Protein AF-A0A813F4K6-F1 (afdb_monomer)

Secondary structure (DSSP, 8-state):
-----------------------PPPTTSSS---EE-TT-SS--B-TTS--TT-EESSSPPPTTSSS---EE-TT-TT----B-TTS--TT-EESSS---TTSSS---EE-TT-SS--B-GGG--TT-EESSS---TTSSS---EE-TT-SS--B-TTS--TTPEE-----

InterPro domains:
  IPR036290 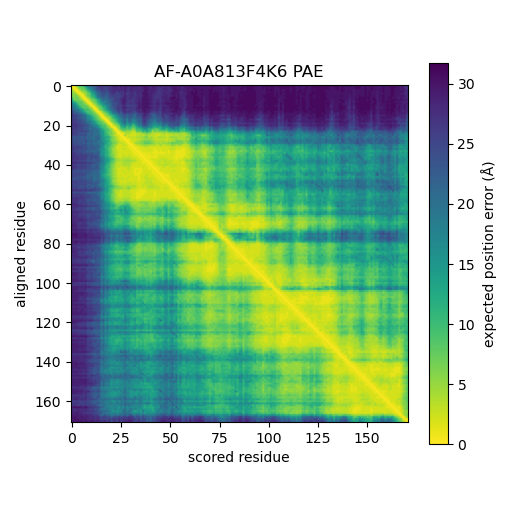Phenylalanine zipper superfamily [G3DSA:6.10.140.110] (46-103)
  IPR043822 EsV-1-7 cysteine-rich motif [PF19114] (31-58)
  IPR043822 EsV-1-7 cysteine-rich motif [PF19114] (67-95)
  IPR043822 EsV-1-7 cysteine-rich motif [PF19114] (106-131)
  IPR043822 EsV-1-7 cysteine-rich motif [PF19114] (133-166)
  IPR043822 EsV-1-7 cysteine-rich motif [SM01425] (28-62)
  IPR043822 EsV-1-7 cysteine-rich motif [SM01425] (64-100)

Radius of gyration: 23.91 Å; Cα contacts (8 Å, |Δi|>4): 305; chains: 1; bounding box: 70×66×50 Å

Seq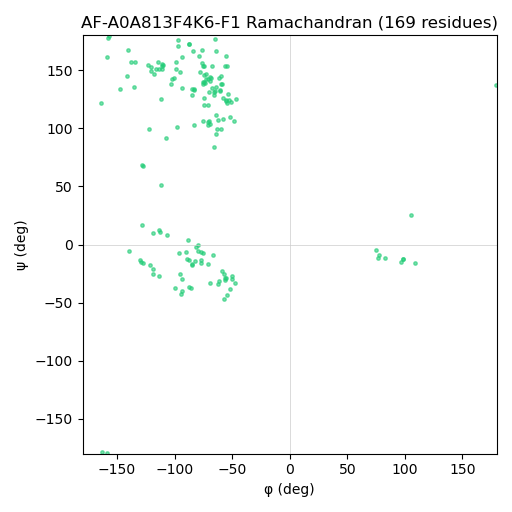uence (171 aa):
MEEAASLGATRRTAGRIHVTRESRKCTCGQRRPSFGFPGDARATCCSQCKAEYMVDIVHLKSLCGQRRPSFGLPGDARARATCCSQCKKEDMVDVINPKCTCGQWRPSFGFPGDARPTCYSKCKKEEMVDIAHPKCTCGQRLPSFGLPGDFRATCCSNCKTEVMIRITKQR

Organism: Polarella glacialis (NCBI:txid89957)

Mean predicted aligned error: 13.38 Å

Structure (mmCIF, N/CA/C/O backbone):
data_AF-A0A813F4K6-F1
#
_entry.id   AF-A0A813F4K6-F1
#
loop_
_atom_site.group_PDB
_atom_site.id
_atom_site.type_symbol
_atom_site.label_atom_id
_atom_site.label_alt_id
_atom_site.label_comp_id
_atom_site.label_asym_id
_atom_site.label_entity_id
_atom_site.label_seq_id
_atom_site.pdbx_PDB_ins_code
_atom_site.Cartn_x
_atom_site.Cartn_y
_atom_site.Cartn_z
_atom_site.occupancy
_atom_site.B_iso_or_equiv
_atom_site.auth_seq_id
_atom_site.auth_comp_id
_atom_site.auth_asym_id
_atom_site.auth_atom_id
_atom_site.pdbx_PDB_model_num
ATOM 1 N N . MET A 1 1 ? 43.158 -50.058 -10.812 1.00 39.28 1 MET A N 1
ATOM 2 C CA . MET A 1 1 ? 43.268 -48.857 -9.965 1.00 39.28 1 MET A CA 1
ATOM 3 C C . MET A 1 1 ? 41.890 -48.586 -9.413 1.00 39.28 1 MET A C 1
ATOM 5 O O . MET A 1 1 ? 41.033 -48.052 -10.105 1.00 39.28 1 MET A O 1
ATOM 9 N N . GLU A 1 2 ? 41.684 -49.141 -8.225 1.00 27.00 2 GLU A N 1
ATOM 10 C CA . GLU A 1 2 ? 40.610 -48.826 -7.291 1.00 27.00 2 GLU A CA 1
ATOM 11 C C . GLU A 1 2 ? 40.662 -47.349 -6.886 1.00 27.00 2 GLU A C 1
ATOM 13 O O . GLU A 1 2 ? 41.748 -46.796 -6.741 1.00 27.00 2 GLU A O 1
ATOM 18 N N . GLU A 1 3 ? 39.498 -46.739 -6.673 1.00 30.09 3 GLU A N 1
ATOM 19 C CA . GLU A 1 3 ? 39.082 -46.319 -5.329 1.00 30.09 3 GLU A CA 1
ATOM 20 C C . GLU A 1 3 ? 37.573 -46.011 -5.323 1.00 30.09 3 GLU A C 1
ATOM 22 O O . GLU A 1 3 ? 37.062 -45.195 -6.092 1.00 30.09 3 GLU A O 1
ATOM 27 N N . ALA A 1 4 ? 36.863 -46.734 -4.449 1.00 29.14 4 ALA A N 1
ATOM 28 C CA . ALA A 1 4 ? 35.601 -46.336 -3.821 1.00 29.14 4 ALA A CA 1
ATOM 29 C C . ALA A 1 4 ? 35.868 -45.101 -2.920 1.00 29.14 4 ALA A C 1
ATOM 31 O O . ALA A 1 4 ? 36.999 -44.672 -2.793 1.00 29.14 4 ALA A O 1
ATOM 32 N N . ALA A 1 5 ? 34.972 -44.403 -2.234 1.00 30.59 5 ALA A N 1
ATOM 33 C CA . ALA A 1 5 ? 33.608 -44.555 -1.757 1.00 30.59 5 ALA A CA 1
ATOM 34 C C . ALA A 1 5 ? 33.103 -43.103 -1.514 1.00 30.59 5 ALA A C 1
ATOM 36 O O . ALA A 1 5 ? 33.893 -42.174 -1.385 1.00 30.59 5 ALA A O 1
ATOM 37 N N . SER A 1 6 ? 31.815 -42.789 -1.415 1.00 33.72 6 SER A N 1
ATOM 38 C CA . SER A 1 6 ? 31.094 -42.964 -0.156 1.00 33.72 6 SER A CA 1
ATOM 39 C C . SER A 1 6 ? 29.643 -42.511 -0.308 1.00 33.72 6 SER A C 1
ATOM 41 O O . SER A 1 6 ? 29.326 -41.484 -0.910 1.00 33.72 6 SER A O 1
ATOM 43 N N . LEU A 1 7 ? 28.776 -43.332 0.271 1.00 35.19 7 LEU A N 1
ATOM 44 C CA . LEU A 1 7 ? 27.333 -43.223 0.363 1.00 35.19 7 LEU A CA 1
ATOM 45 C C . LEU A 1 7 ? 26.923 -42.146 1.378 1.00 35.19 7 LEU A C 1
ATOM 47 O O . LEU A 1 7 ? 27.267 -42.226 2.554 1.00 35.19 7 LEU A O 1
ATOM 51 N N . GLY A 1 8 ? 26.091 -41.196 0.953 1.00 32.38 8 GLY A N 1
ATOM 52 C CA . GLY A 1 8 ? 25.333 -40.311 1.840 1.00 32.38 8 GLY A CA 1
ATOM 53 C C . GLY A 1 8 ? 23.854 -40.686 1.827 1.00 32.38 8 GLY A C 1
ATOM 54 O O . GLY A 1 8 ? 23.100 -40.217 0.978 1.00 32.38 8 GLY A O 1
ATOM 55 N N . ALA A 1 9 ? 23.447 -41.564 2.744 1.00 32.75 9 ALA A N 1
ATOM 56 C CA . ALA A 1 9 ? 22.086 -42.073 2.874 1.00 32.75 9 ALA A CA 1
ATOM 57 C C . ALA A 1 9 ? 21.036 -40.952 3.019 1.00 32.75 9 ALA A C 1
ATOM 59 O O . ALA A 1 9 ? 21.077 -40.138 3.943 1.00 32.75 9 ALA A O 1
ATOM 60 N N . THR A 1 10 ? 20.035 -40.952 2.138 1.00 33.75 10 THR A N 1
ATOM 61 C CA . THR A 1 10 ? 18.843 -40.110 2.259 1.00 33.75 10 THR A CA 1
ATOM 62 C C . THR A 1 10 ? 17.926 -40.679 3.342 1.00 33.75 10 THR A C 1
ATOM 64 O O . THR A 1 10 ? 17.239 -41.682 3.150 1.00 33.75 10 THR A O 1
ATOM 67 N N . ARG A 1 11 ? 17.873 -40.025 4.509 1.00 36.44 11 ARG A N 1
ATOM 68 C CA . ARG A 1 11 ? 16.779 -40.258 5.461 1.00 36.44 11 ARG A CA 1
ATOM 69 C C . ARG A 1 11 ? 15.497 -39.671 4.875 1.00 36.44 11 ARG A C 1
ATOM 71 O O . ARG A 1 11 ? 15.313 -38.458 4.826 1.00 36.44 11 ARG A O 1
ATOM 78 N N . ARG A 1 12 ? 14.622 -40.566 4.415 1.00 48.00 12 ARG A N 1
ATOM 79 C CA . ARG A 1 12 ? 13.232 -40.293 4.040 1.00 48.00 12 ARG A CA 1
ATOM 80 C C . ARG A 1 12 ? 12.483 -39.700 5.237 1.00 48.00 12 ARG A C 1
ATOM 82 O O . ARG A 1 12 ? 12.135 -40.424 6.163 1.00 48.00 12 ARG A O 1
ATOM 89 N N . THR A 1 13 ? 12.162 -38.413 5.187 1.00 41.47 13 THR A N 1
ATOM 90 C CA . THR A 1 13 ? 10.951 -37.891 5.828 1.00 41.47 13 THR A CA 1
ATOM 91 C C . THR A 1 13 ? 9.882 -37.780 4.750 1.00 41.47 13 THR A C 1
ATOM 93 O O . THR A 1 13 ? 9.898 -36.898 3.892 1.00 41.47 13 THR A O 1
ATOM 96 N N . ALA A 1 14 ? 8.983 -38.761 4.745 1.00 41.16 14 ALA A N 1
ATOM 97 C CA . ALA A 1 14 ? 7.772 -38.730 3.946 1.00 41.16 14 ALA A CA 1
ATOM 98 C C . ALA A 1 14 ? 6.929 -37.499 4.331 1.00 41.16 14 ALA A C 1
ATOM 100 O O . ALA A 1 14 ? 6.781 -37.194 5.512 1.00 41.16 14 ALA A O 1
ATOM 101 N N . GLY A 1 15 ? 6.362 -36.810 3.335 1.00 46.59 15 GLY A N 1
ATOM 102 C CA . GLY A 1 15 ? 5.221 -35.915 3.563 1.00 46.59 15 GLY A CA 1
ATOM 103 C C . GLY A 1 15 ? 5.469 -34.404 3.551 1.00 46.59 15 GLY A C 1
ATOM 104 O O . GLY A 1 15 ? 4.667 -33.669 4.120 1.00 46.59 15 GLY A O 1
ATOM 105 N N . ARG A 1 16 ? 6.505 -33.891 2.874 1.00 48.62 16 ARG A N 1
ATOM 106 C CA . ARG A 1 16 ? 6.550 -32.463 2.507 1.00 48.62 16 ARG A CA 1
ATOM 107 C C . ARG A 1 16 ? 6.679 -32.333 0.998 1.00 48.62 16 ARG A C 1
ATOM 109 O O . ARG A 1 16 ? 7.764 -32.479 0.446 1.00 48.62 16 ARG A O 1
ATOM 116 N N . ILE A 1 17 ? 5.560 -32.068 0.324 1.00 43.16 17 ILE A N 1
ATOM 117 C CA . ILE A 1 17 ? 5.585 -31.602 -1.062 1.00 43.16 17 ILE A CA 1
ATOM 118 C C . ILE A 1 17 ? 6.302 -30.253 -1.020 1.00 43.16 17 ILE A C 1
ATOM 120 O O . ILE A 1 17 ? 5.721 -29.235 -0.639 1.00 43.16 17 ILE A O 1
ATOM 124 N N . HIS A 1 18 ? 7.592 -30.236 -1.352 1.00 43.16 18 HIS A N 1
ATOM 125 C CA . HIS A 1 18 ? 8.231 -29.003 -1.768 1.00 43.16 18 HIS A CA 1
ATOM 126 C C . HIS A 1 18 ? 7.545 -28.603 -3.069 1.00 43.16 18 HIS A C 1
ATOM 128 O O . HIS A 1 18 ? 7.903 -29.080 -4.141 1.00 43.16 18 HIS A O 1
ATOM 134 N N . VAL A 1 19 ? 6.532 -27.740 -2.971 1.00 46.47 19 VAL A N 1
ATOM 135 C CA . VAL A 1 19 ? 6.074 -26.953 -4.113 1.00 46.47 19 VAL A CA 1
ATOM 136 C C . VAL A 1 19 ? 7.239 -26.028 -4.445 1.00 46.47 19 VAL A C 1
ATOM 138 O O . VAL A 1 19 ? 7.337 -24.907 -3.941 1.00 46.47 19 VAL A O 1
ATOM 141 N N . THR A 1 20 ? 8.200 -26.531 -5.218 1.00 49.06 20 THR A N 1
ATOM 142 C CA . THR A 1 20 ? 9.224 -25.697 -5.824 1.00 49.06 20 THR A CA 1
ATOM 143 C C . THR A 1 20 ? 8.459 -24.754 -6.735 1.00 49.06 20 THR A C 1
ATOM 145 O O . THR A 1 20 ? 7.850 -25.146 -7.724 1.00 49.06 20 THR A O 1
ATOM 148 N N . ARG A 1 21 ? 8.368 -23.490 -6.324 1.00 60.34 21 ARG A N 1
ATOM 149 C CA . ARG A 1 21 ? 7.732 -22.445 -7.117 1.00 60.34 21 ARG A CA 1
ATOM 150 C C . ARG A 1 21 ? 8.510 -22.377 -8.428 1.00 60.34 21 ARG A C 1
ATOM 152 O O . ARG A 1 21 ? 9.601 -21.805 -8.431 1.00 60.34 21 ARG A O 1
ATOM 159 N N . GLU A 1 22 ? 7.995 -23.001 -9.489 1.00 61.72 22 GLU A N 1
ATOM 160 C CA . GLU A 1 22 ? 8.646 -23.018 -10.796 1.00 61.72 22 GLU A CA 1
ATOM 161 C C . GLU A 1 22 ? 9.084 -21.598 -11.128 1.00 61.72 22 GLU A C 1
ATOM 163 O O . GLU A 1 22 ? 8.316 -20.630 -11.017 1.00 61.72 22 GLU A O 1
ATOM 168 N N . SER A 1 23 ? 10.371 -21.441 -11.430 1.00 66.38 23 SER A N 1
ATOM 169 C CA . SER A 1 23 ? 10.896 -20.124 -11.731 1.00 66.38 23 SER A CA 1
ATOM 170 C C . SER A 1 23 ? 10.204 -19.639 -12.996 1.00 66.38 23 SER A C 1
ATOM 172 O O . SER A 1 23 ? 10.430 -20.201 -14.065 1.00 66.38 23 SER A O 1
ATOM 174 N N . ARG A 1 24 ? 9.356 -18.613 -12.863 1.00 77.19 24 ARG A N 1
ATOM 175 C CA . ARG A 1 24 ? 8.680 -17.973 -13.995 1.00 77.19 24 ARG A CA 1
ATOM 176 C C . ARG A 1 24 ? 9.717 -17.602 -15.050 1.00 77.19 24 ARG A C 1
ATOM 178 O O . ARG A 1 24 ? 10.683 -16.896 -14.752 1.00 77.19 24 ARG A O 1
ATOM 185 N N . LYS A 1 25 ? 9.508 -18.115 -16.257 1.00 87.31 25 LYS A N 1
ATOM 186 C CA . LYS A 1 25 ? 10.339 -17.870 -17.432 1.00 87.31 25 LYS A CA 1
ATOM 187 C C . LYS A 1 25 ? 9.678 -16.789 -18.287 1.00 87.31 25 LYS A C 1
ATOM 189 O O . LYS A 1 25 ? 8.466 -16.603 -18.239 1.00 87.31 25 LYS A O 1
ATOM 194 N N . CYS A 1 26 ? 10.501 -16.045 -19.013 1.00 88.12 26 CYS A N 1
ATOM 195 C CA . CYS A 1 26 ? 10.087 -15.155 -20.091 1.00 88.12 26 CYS A CA 1
ATOM 196 C C . CYS A 1 26 ? 9.265 -15.937 -21.128 1.00 88.12 26 CYS A C 1
ATOM 198 O O . CYS A 1 26 ? 9.389 -17.160 -21.202 1.00 88.12 26 CYS A O 1
ATOM 200 N N . THR A 1 27 ? 8.508 -15.240 -21.976 1.00 80.00 27 THR A N 1
ATOM 201 C CA . THR A 1 27 ? 7.840 -15.826 -23.153 1.00 80.00 27 THR A CA 1
ATOM 202 C C . THR A 1 27 ? 8.777 -16.669 -24.028 1.00 80.00 27 THR A C 1
ATOM 204 O O . THR A 1 27 ? 8.345 -17.664 -24.593 1.00 80.00 27 THR A O 1
ATOM 207 N N . CYS A 1 28 ? 10.075 -16.349 -24.078 1.00 84.94 28 CYS A N 1
ATOM 208 C CA . CYS A 1 28 ? 11.078 -17.146 -24.795 1.00 84.94 28 CYS A CA 1
ATOM 209 C C . CYS A 1 28 ? 11.580 -18.402 -24.053 1.00 84.94 28 CYS A C 1
ATOM 211 O O . CYS A 1 28 ? 12.398 -19.142 -24.587 1.00 84.94 28 CYS A O 1
ATOM 213 N N . GLY A 1 29 ? 11.185 -18.630 -22.797 1.00 84.31 29 GLY A N 1
ATOM 214 C CA . GLY A 1 29 ? 11.574 -19.805 -22.006 1.00 84.31 29 GLY A CA 1
ATOM 215 C C . GLY A 1 29 ? 13.000 -19.798 -21.427 1.00 84.31 29 GLY A C 1
ATOM 216 O O . GLY A 1 29 ? 13.301 -20.612 -20.556 1.00 84.31 29 GLY A O 1
ATOM 217 N N . GLN A 1 30 ? 13.874 -18.878 -21.847 1.00 84.19 30 GLN A N 1
ATOM 218 C CA . GLN A 1 30 ? 15.314 -18.955 -21.543 1.00 84.19 30 GLN A CA 1
ATOM 219 C C . GLN A 1 30 ? 15.757 -18.194 -20.287 1.00 84.19 30 GLN A C 1
ATOM 221 O O . GLN A 1 30 ? 16.746 -18.545 -19.649 1.00 84.19 30 GLN A O 1
ATOM 226 N N . ARG A 1 31 ? 15.062 -17.111 -19.927 1.00 87.00 31 ARG A N 1
ATOM 227 C CA . ARG A 1 31 ? 15.491 -16.186 -18.862 1.00 87.00 31 ARG A CA 1
ATOM 228 C C . ARG A 1 31 ? 14.339 -15.843 -17.936 1.00 87.00 31 ARG A C 1
ATOM 230 O O . ARG A 1 31 ? 13.181 -15.910 -18.339 1.00 87.00 31 ARG A O 1
ATOM 237 N N . ARG A 1 32 ? 14.646 -15.421 -16.707 1.00 89.06 32 ARG A N 1
ATOM 238 C CA . ARG A 1 32 ? 13.634 -14.817 -15.830 1.00 89.06 32 ARG A CA 1
ATOM 239 C C . ARG A 1 32 ? 13.192 -13.471 -16.414 1.00 89.06 32 ARG A C 1
ATOM 241 O O . ARG A 1 32 ? 14.055 -12.696 -16.833 1.00 89.06 32 ARG A O 1
ATOM 248 N N . PRO A 1 33 ? 11.884 -13.186 -16.462 1.00 90.25 33 PRO A N 1
ATOM 249 C CA . PRO A 1 33 ? 11.402 -11.919 -16.971 1.00 90.25 33 PRO A CA 1
ATOM 250 C C . PRO A 1 33 ? 11.663 -10.800 -15.956 1.00 90.25 33 PRO A C 1
ATOM 252 O O . PRO A 1 33 ? 11.490 -10.991 -14.749 1.00 90.25 33 PRO A O 1
ATOM 255 N N . SER A 1 34 ? 12.065 -9.633 -16.456 1.00 90.56 34 SER A N 1
ATOM 256 C CA . SER A 1 34 ? 12.206 -8.396 -15.675 1.00 90.56 34 SER A CA 1
ATOM 257 C C . SER A 1 34 ? 11.500 -7.194 -16.308 1.00 90.56 34 SER A C 1
ATOM 259 O O . SER A 1 34 ? 11.212 -6.224 -15.617 1.00 90.56 34 SER A O 1
ATOM 261 N N . PHE A 1 35 ? 11.122 -7.289 -17.584 1.00 89.94 35 PHE A N 1
ATOM 262 C CA . PHE A 1 35 ? 10.469 -6.241 -18.357 1.00 89.94 35 PHE A CA 1
ATOM 263 C C . PHE A 1 35 ? 8.954 -6.462 -18.470 1.00 89.94 35 PHE A C 1
ATOM 265 O O . PHE A 1 35 ? 8.481 -7.597 -18.592 1.00 89.94 35 PHE A O 1
ATOM 272 N N . GLY A 1 36 ? 8.206 -5.361 -18.431 1.00 89.44 36 GLY A N 1
ATOM 273 C CA . GLY A 1 36 ? 6.754 -5.288 -18.617 1.00 89.44 36 GLY A CA 1
ATOM 274 C C . GLY A 1 36 ? 6.327 -3.851 -18.922 1.00 89.44 36 GLY A C 1
ATOM 275 O O . GLY A 1 36 ? 7.174 -2.957 -19.005 1.00 89.44 36 GLY A O 1
ATOM 276 N N . PHE A 1 37 ? 5.033 -3.608 -19.095 1.00 86.38 37 PHE A N 1
ATOM 277 C CA . PHE A 1 37 ? 4.523 -2.254 -19.293 1.00 86.38 37 PHE A CA 1
ATOM 278 C C . PHE A 1 37 ? 4.510 -1.461 -17.975 1.00 86.38 37 PHE A C 1
ATOM 280 O O . PHE A 1 37 ? 4.444 -2.038 -16.881 1.00 86.38 37 PHE A O 1
ATOM 287 N N . PRO A 1 38 ? 4.601 -0.119 -18.030 1.00 78.31 38 PRO A N 1
ATOM 288 C CA . PRO A 1 38 ? 4.448 0.713 -16.844 1.00 78.31 38 PRO A CA 1
ATOM 289 C C . PRO A 1 38 ? 3.125 0.415 -16.121 1.00 78.31 38 PRO A C 1
ATOM 291 O O . PRO A 1 38 ? 2.055 0.546 -16.699 1.00 78.31 38 PRO A O 1
ATOM 294 N N . GLY A 1 39 ? 3.205 0.024 -14.846 1.00 71.62 39 GLY A N 1
ATOM 295 C CA . GLY A 1 39 ? 2.032 -0.323 -14.033 1.00 71.62 39 GLY A CA 1
ATOM 296 C C . GLY A 1 39 ? 1.753 -1.824 -13.925 1.00 71.62 39 GLY A C 1
ATOM 297 O O . GLY A 1 39 ? 1.018 -2.228 -13.024 1.00 71.62 39 GLY A O 1
ATOM 298 N N . ASP A 1 40 ? 2.397 -2.660 -14.743 1.00 80.75 40 ASP A N 1
ATOM 299 C CA . ASP A 1 40 ? 2.251 -4.109 -14.641 1.00 80.75 40 ASP A CA 1
ATOM 300 C C . ASP A 1 40 ? 2.700 -4.618 -13.267 1.00 80.75 40 ASP A C 1
ATOM 302 O O . ASP A 1 40 ? 3.793 -4.328 -12.773 1.00 80.75 40 ASP A O 1
ATOM 306 N N . ALA A 1 41 ? 1.867 -5.463 -12.659 1.00 78.56 41 ALA A N 1
ATOM 307 C CA . ALA A 1 41 ? 2.203 -6.120 -11.399 1.00 78.56 41 ALA A CA 1
ATOM 308 C C . ALA A 1 41 ? 3.297 -7.194 -11.564 1.00 78.56 41 ALA A C 1
ATOM 310 O O . ALA A 1 41 ? 3.849 -7.685 -10.573 1.00 78.56 41 ALA A O 1
ATOM 311 N N . ARG A 1 42 ? 3.556 -7.649 -12.799 1.00 82.56 42 ARG A N 1
ATOM 312 C CA . ARG A 1 42 ? 4.451 -8.772 -13.101 1.00 82.56 42 ARG A CA 1
ATOM 313 C C . ARG A 1 42 ? 5.148 -8.568 -14.439 1.00 82.56 42 ARG A C 1
ATOM 315 O O . ARG A 1 42 ? 4.491 -8.294 -15.431 1.00 82.56 42 ARG A O 1
ATOM 322 N N . ALA A 1 43 ? 6.458 -8.800 -14.459 1.00 88.81 43 ALA A N 1
ATOM 323 C CA . ALA A 1 43 ? 7.224 -8.862 -15.696 1.00 88.81 43 ALA A CA 1
ATOM 324 C C . ALA A 1 43 ? 6.892 -10.134 -16.480 1.00 88.81 43 ALA A C 1
ATOM 326 O O . ALA A 1 43 ? 6.745 -11.213 -15.893 1.00 88.81 43 ALA A O 1
ATOM 327 N N . THR A 1 44 ? 6.837 -10.000 -17.799 1.00 90.88 44 THR A N 1
ATOM 328 C CA . THR A 1 44 ? 6.549 -11.081 -18.752 1.00 90.88 44 THR A CA 1
ATOM 329 C C . THR A 1 44 ? 7.705 -11.311 -19.722 1.00 90.88 44 THR A C 1
ATOM 331 O O . THR A 1 44 ? 7.914 -12.442 -20.162 1.00 90.88 44 THR A O 1
ATOM 334 N N . CYS A 1 45 ? 8.523 -10.285 -19.969 1.00 89.50 45 CYS A N 1
ATOM 335 C CA . CYS A 1 45 ? 9.630 -10.333 -20.917 1.00 89.50 45 CYS A CA 1
ATOM 336 C C . CYS A 1 45 ? 10.996 -10.211 -20.228 1.00 89.50 45 CYS A C 1
ATOM 338 O O . CYS A 1 45 ? 11.147 -9.593 -19.175 1.00 89.50 45 CYS A O 1
ATOM 340 N N . CYS A 1 46 ? 12.029 -10.803 -20.820 1.00 92.00 46 CYS A N 1
ATOM 341 C CA . CYS A 1 46 ? 13.422 -10.515 -20.482 1.00 92.00 46 CYS A CA 1
ATOM 342 C C . CYS A 1 46 ? 13.926 -9.325 -21.314 1.00 92.00 46 CYS A C 1
ATOM 344 O O . CYS A 1 46 ? 13.249 -8.880 -22.239 1.00 92.00 46 CYS A O 1
ATOM 346 N N . SER A 1 47 ? 15.132 -8.832 -21.024 1.00 90.00 47 SER A N 1
ATOM 347 C CA . SER A 1 47 ? 15.729 -7.694 -21.743 1.00 90.00 47 SER A CA 1
ATOM 348 C C . SER A 1 47 ? 15.840 -7.895 -23.256 1.00 90.00 47 SER A C 1
ATOM 350 O O . SER A 1 47 ? 15.782 -6.918 -23.993 1.00 90.00 47 SER A O 1
ATOM 352 N N . GLN A 1 48 ? 15.977 -9.143 -23.713 1.00 91.12 48 GLN A N 1
ATOM 353 C CA . GLN A 1 48 ? 16.080 -9.501 -25.132 1.00 91.12 48 GLN A CA 1
ATOM 354 C C . GLN A 1 48 ? 14.719 -9.655 -25.825 1.00 91.12 48 GLN A C 1
ATOM 356 O O . GLN A 1 48 ? 14.659 -9.655 -27.045 1.00 91.12 48 GLN A O 1
ATOM 361 N N . CYS A 1 49 ? 13.633 -9.793 -25.062 1.00 91.94 49 CYS A N 1
ATOM 362 C CA . CYS A 1 49 ? 12.277 -9.974 -25.589 1.00 91.94 49 CYS A CA 1
ATOM 363 C C . CYS A 1 49 ? 11.376 -8.770 -25.278 1.00 91.94 49 CYS A C 1
ATOM 365 O O . CYS A 1 49 ? 10.154 -8.878 -25.366 1.00 91.94 49 CYS A O 1
ATOM 367 N N . LYS A 1 50 ? 11.954 -7.649 -24.827 1.00 90.38 50 LYS A N 1
ATOM 368 C CA . LYS A 1 50 ? 11.195 -6.453 -24.457 1.00 90.38 50 LYS A CA 1
ATOM 369 C C . LYS A 1 50 ? 10.710 -5.725 -25.716 1.00 90.38 50 LYS A C 1
ATOM 371 O O . LYS A 1 50 ? 11.481 -5.558 -26.657 1.00 90.38 50 LYS A O 1
ATOM 376 N N . ALA A 1 51 ? 9.469 -5.248 -25.701 1.00 90.75 51 ALA A N 1
ATOM 377 C CA . ALA A 1 51 ? 8.988 -4.277 -26.684 1.00 90.75 51 ALA A CA 1
ATOM 378 C C . ALA A 1 51 ? 9.530 -2.867 -26.370 1.00 90.75 51 ALA A C 1
ATOM 380 O O . ALA A 1 51 ? 10.056 -2.626 -25.278 1.00 90.75 51 ALA A O 1
ATOM 381 N N . GLU A 1 52 ? 9.393 -1.928 -27.310 1.00 86.38 52 GLU A N 1
ATOM 382 C CA . GLU A 1 52 ? 9.918 -0.556 -27.195 1.00 86.38 52 GLU A CA 1
ATOM 383 C C . GLU A 1 52 ? 9.441 0.158 -25.918 1.00 86.38 52 GLU A C 1
ATOM 385 O O . GLU A 1 52 ? 10.252 0.710 -25.177 1.00 86.38 52 GLU A O 1
ATOM 390 N N . TYR A 1 53 ? 8.155 0.021 -25.581 1.00 85.19 53 TYR A N 1
ATOM 391 C CA . TYR A 1 53 ? 7.535 0.655 -24.408 1.00 85.19 53 TYR A CA 1
ATOM 392 C C . TYR A 1 53 ? 7.621 -0.162 -23.109 1.00 85.19 53 TYR A C 1
ATOM 394 O O . TYR A 1 53 ? 7.066 0.239 -22.083 1.00 85.19 53 TYR A O 1
ATOM 402 N N . MET A 1 54 ? 8.296 -1.316 -23.120 1.00 88.50 54 MET A N 1
ATOM 403 C CA . MET A 1 54 ? 8.492 -2.105 -21.906 1.00 88.50 54 MET A CA 1
ATOM 404 C C . MET A 1 54 ? 9.686 -1.592 -21.100 1.00 88.50 54 MET A C 1
ATOM 406 O O . MET A 1 54 ? 10.796 -1.417 -21.612 1.00 88.50 54 MET A O 1
ATOM 410 N N . VAL A 1 55 ? 9.469 -1.438 -19.798 1.00 85.62 55 VAL A N 1
ATOM 411 C CA . VAL A 1 55 ? 10.474 -1.003 -18.823 1.00 85.62 55 VAL A CA 1
ATOM 412 C C . VAL A 1 55 ? 10.830 -2.158 -17.891 1.00 85.62 55 VAL A C 1
ATOM 414 O O . VAL A 1 55 ? 10.019 -3.061 -17.684 1.00 85.62 55 VAL A O 1
ATOM 417 N N . ASP A 1 56 ? 12.037 -2.154 -17.318 1.00 87.38 56 ASP A N 1
ATOM 418 C CA . ASP A 1 56 ? 12.380 -3.130 -16.277 1.00 87.38 56 ASP A CA 1
ATOM 419 C C . ASP A 1 56 ? 11.560 -2.809 -15.021 1.00 87.38 56 ASP A C 1
ATOM 421 O O . ASP A 1 56 ? 11.853 -1.846 -14.317 1.00 87.38 56 ASP A O 1
ATOM 425 N N . ILE A 1 57 ? 10.510 -3.590 -14.761 1.00 83.50 57 ILE A N 1
ATOM 426 C CA . ILE A 1 57 ? 9.607 -3.407 -13.619 1.00 83.50 57 ILE A CA 1
ATOM 427 C C . ILE A 1 57 ? 10.058 -4.177 -12.372 1.00 83.50 57 ILE A C 1
ATOM 429 O O . ILE A 1 57 ? 9.463 -4.003 -11.308 1.00 83.50 57 ILE A O 1
ATOM 433 N N . VAL A 1 58 ? 11.099 -5.011 -12.480 1.00 82.94 58 VAL A N 1
ATOM 434 C CA . VAL A 1 58 ? 11.675 -5.779 -11.361 1.00 82.94 58 VAL A CA 1
ATOM 435 C C . VAL A 1 58 ? 12.837 -5.023 -10.716 1.00 82.94 58 VAL A C 1
ATOM 437 O O . VAL A 1 58 ? 12.963 -4.991 -9.491 1.00 82.94 58 VAL A O 1
ATOM 440 N N . HIS A 1 59 ? 13.664 -4.375 -11.529 1.00 83.69 59 HIS A N 1
ATOM 441 C CA . HIS A 1 59 ? 14.824 -3.585 -11.132 1.00 83.69 59 HIS A CA 1
ATOM 442 C C . HIS A 1 59 ? 14.583 -2.099 -11.403 1.00 83.69 59 HIS A C 1
ATOM 444 O O . HIS A 1 59 ? 15.412 -1.426 -12.018 1.00 83.69 59 HIS A O 1
ATOM 450 N N . LEU A 1 60 ? 13.442 -1.587 -10.926 1.00 78.56 60 LEU A N 1
ATOM 451 C CA . LEU A 1 60 ? 13.086 -0.179 -11.083 1.00 78.56 60 LEU A CA 1
ATOM 452 C C . LEU A 1 60 ? 14.213 0.721 -10.560 1.00 78.56 60 LEU A C 1
ATOM 454 O O . LEU A 1 60 ? 14.673 0.568 -9.423 1.00 78.56 60 LEU A O 1
ATOM 458 N N . LYS A 1 61 ? 14.615 1.685 -11.384 1.00 82.12 61 LYS A N 1
ATOM 459 C CA . LYS A 1 61 ? 15.446 2.814 -10.965 1.00 82.12 61 LYS A CA 1
ATOM 460 C C . LYS A 1 61 ? 14.543 4.000 -10.635 1.00 82.12 61 LYS A C 1
ATOM 462 O O . LYS A 1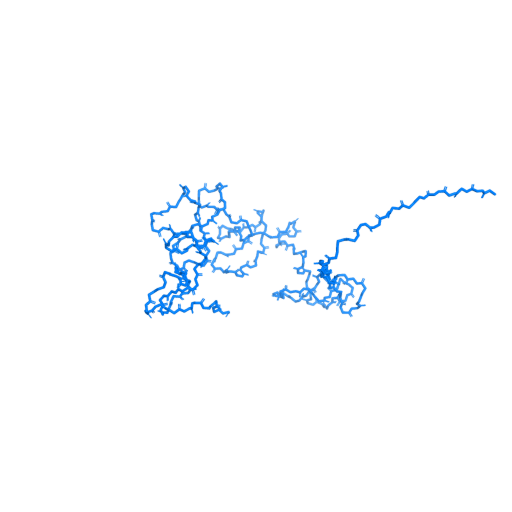 61 ? 13.467 4.142 -11.213 1.00 82.12 61 LYS A O 1
ATOM 467 N N . SER A 1 62 ? 14.963 4.824 -9.682 1.00 82.81 62 SER A N 1
ATOM 468 C CA . SER A 1 62 ? 14.311 6.096 -9.383 1.00 82.81 62 SER A CA 1
ATOM 469 C C . SER A 1 62 ? 14.408 7.058 -10.567 1.00 82.81 62 SER A C 1
ATOM 471 O O . SER A 1 62 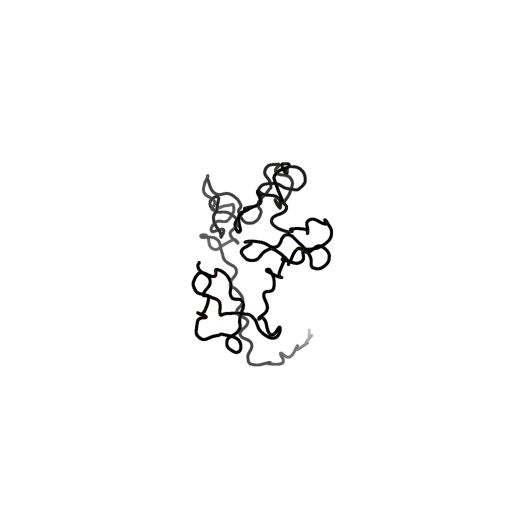? 15.229 6.855 -11.460 1.00 82.81 62 SER A O 1
ATOM 473 N N . LEU A 1 63 ? 13.630 8.144 -10.551 1.00 81.12 63 LEU A N 1
ATOM 474 C CA . LEU A 1 63 ? 13.662 9.171 -11.604 1.00 81.12 63 LEU A CA 1
ATOM 475 C C . LEU A 1 63 ? 15.059 9.778 -11.834 1.00 81.12 63 LEU A C 1
ATOM 477 O O . LEU A 1 63 ? 15.391 10.120 -12.960 1.00 81.12 63 LEU A O 1
ATOM 481 N N . CYS A 1 64 ? 15.912 9.853 -10.805 1.00 82.25 64 CYS A N 1
ATOM 482 C CA . CYS A 1 64 ? 17.310 10.284 -10.958 1.00 82.25 64 CYS A CA 1
ATOM 483 C C . CYS A 1 64 ? 18.274 9.185 -11.457 1.00 82.25 64 CYS A C 1
ATOM 485 O O . CYS A 1 64 ? 19.470 9.428 -11.590 1.00 82.25 64 CYS A O 1
ATOM 487 N N . GLY A 1 65 ? 17.798 7.954 -11.668 1.00 80.94 65 GLY A N 1
ATOM 488 C CA . GLY A 1 65 ? 18.573 6.833 -12.212 1.00 80.94 65 GLY A CA 1
ATOM 489 C C . GLY A 1 65 ? 19.582 6.173 -11.261 1.00 80.94 65 GLY A C 1
ATOM 490 O O . GLY A 1 65 ? 20.173 5.158 -11.626 1.00 80.94 65 GLY A O 1
ATOM 491 N N . GLN A 1 66 ? 19.773 6.703 -10.049 1.00 80.25 66 GLN A N 1
ATOM 492 C CA . GLN A 1 66 ? 20.874 6.295 -9.164 1.00 80.25 66 GLN A CA 1
ATOM 493 C C . GLN A 1 66 ? 20.555 5.099 -8.258 1.00 80.25 66 GLN A C 1
ATOM 495 O O . GLN A 1 66 ? 21.431 4.289 -7.961 1.00 80.25 66 GLN A O 1
ATOM 500 N N . ARG A 1 67 ? 19.318 4.988 -7.757 1.00 84.38 67 ARG A N 1
ATOM 501 C CA . ARG A 1 67 ? 18.953 4.013 -6.711 1.00 84.38 67 ARG A CA 1
ATOM 502 C C . ARG A 1 67 ? 17.583 3.400 -6.970 1.00 84.38 67 ARG A C 1
ATOM 504 O O . ARG A 1 67 ? 16.814 3.904 -7.783 1.00 84.38 67 ARG A O 1
ATOM 511 N N . ARG A 1 68 ? 17.255 2.319 -6.254 1.00 85.12 68 ARG A N 1
ATOM 512 C CA . ARG A 1 68 ? 15.876 1.812 -6.225 1.00 85.12 68 ARG A CA 1
ATOM 513 C C . ARG A 1 68 ? 14.968 2.863 -5.583 1.00 85.12 68 ARG A C 1
ATOM 515 O O . ARG A 1 68 ? 15.355 3.434 -4.559 1.00 85.12 68 ARG A O 1
ATOM 522 N N . PRO A 1 69 ? 13.792 3.133 -6.157 1.00 86.62 69 PRO A N 1
ATOM 523 C CA . PRO A 1 69 ? 12.886 4.095 -5.576 1.00 86.62 69 PRO A CA 1
ATOM 524 C C . PRO A 1 69 ? 12.227 3.516 -4.321 1.00 86.62 69 PRO A C 1
ATOM 526 O O . PRO A 1 69 ? 11.837 2.348 -4.286 1.00 86.62 69 PRO A O 1
ATOM 529 N N . SER A 1 70 ? 12.103 4.352 -3.295 1.00 87.62 70 SER A N 1
ATOM 530 C CA . SER A 1 70 ? 11.349 4.058 -2.071 1.00 87.62 70 SER A CA 1
ATOM 531 C C . SER A 1 70 ? 10.364 5.168 -1.695 1.00 87.62 70 SER A C 1
ATOM 533 O O . SER A 1 70 ? 9.464 4.932 -0.899 1.00 87.62 70 SER A O 1
ATOM 535 N N . PHE A 1 71 ? 10.478 6.344 -2.317 1.00 86.31 71 PHE A N 1
ATOM 536 C CA . PHE A 1 71 ? 9.659 7.519 -2.048 1.00 86.31 71 PHE A CA 1
ATOM 537 C C . PHE A 1 71 ? 8.591 7.724 -3.126 1.00 86.31 71 PHE A C 1
ATOM 539 O O . PHE A 1 71 ? 8.862 7.578 -4.322 1.00 86.31 71 PHE A O 1
ATOM 546 N N . GLY A 1 72 ? 7.384 8.078 -2.692 1.00 86.94 72 GLY A N 1
ATOM 547 C CA . GLY A 1 72 ? 6.233 8.379 -3.542 1.00 86.94 72 GLY A CA 1
ATOM 548 C C . GLY A 1 72 ? 5.218 9.261 -2.815 1.00 86.94 72 GLY A C 1
ATOM 549 O O . GLY A 1 72 ? 5.432 9.632 -1.661 1.00 86.94 72 GLY A O 1
ATOM 550 N N . LEU A 1 73 ? 4.124 9.612 -3.491 1.00 83.44 73 LEU A N 1
ATOM 551 C CA . LEU A 1 73 ? 3.070 10.431 -2.890 1.00 83.44 73 LEU A CA 1
ATOM 552 C C . LEU A 1 73 ? 2.306 9.652 -1.799 1.00 83.44 73 LEU A C 1
ATOM 554 O O . LEU A 1 73 ? 2.053 8.452 -1.969 1.00 83.44 73 LEU A O 1
ATOM 558 N N . PRO A 1 74 ? 1.938 10.309 -0.684 1.00 71.88 74 PRO A N 1
ATOM 559 C CA . PRO A 1 74 ? 1.094 9.720 0.346 1.00 71.88 74 PRO A CA 1
ATOM 560 C C . PRO A 1 74 ? -0.329 9.485 -0.183 1.00 71.88 74 PRO A C 1
ATOM 562 O O . PRO A 1 74 ? -0.794 10.178 -1.082 1.00 71.88 74 PRO A O 1
ATOM 565 N N . GLY A 1 75 ? -1.036 8.512 0.395 1.00 63.56 75 GLY A N 1
ATOM 566 C CA . GLY A 1 75 ? -2.472 8.312 0.153 1.00 63.56 75 GLY A CA 1
ATOM 567 C C . GLY A 1 75 ? -2.849 7.086 -0.673 1.00 63.56 75 GLY A C 1
ATOM 568 O O . GLY A 1 75 ? -3.989 6.648 -0.575 1.00 63.56 75 GLY A O 1
ATOM 569 N N . ASP A 1 76 ? -1.917 6.454 -1.393 1.00 54.84 76 ASP A N 1
ATOM 570 C CA . ASP A 1 76 ? -2.256 5.279 -2.202 1.00 54.84 76 ASP A CA 1
ATOM 571 C C . ASP A 1 76 ? -1.618 3.982 -1.662 1.00 54.84 76 ASP A C 1
ATOM 573 O O . ASP A 1 76 ? -0.401 3.853 -1.467 1.00 54.84 76 A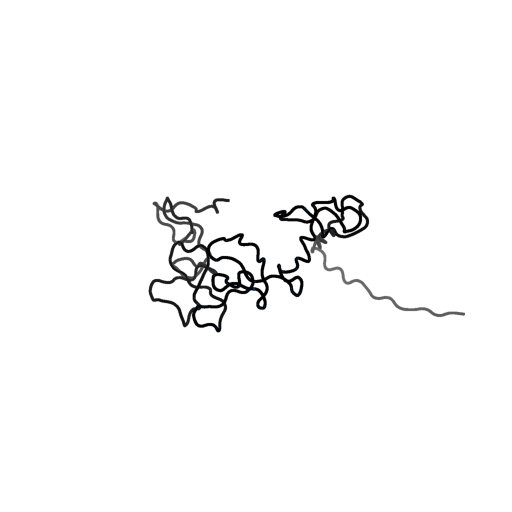SP A O 1
ATOM 577 N N . ALA A 1 77 ? -2.449 2.966 -1.406 1.00 50.62 77 ALA A N 1
ATOM 578 C CA . ALA A 1 77 ? -2.010 1.609 -1.067 1.00 50.62 77 ALA A CA 1
ATOM 579 C C . ALA A 1 77 ? -1.135 1.004 -2.185 1.00 50.62 77 ALA A C 1
ATOM 581 O O . ALA A 1 77 ? -0.299 0.132 -1.929 1.00 50.62 77 ALA A O 1
ATOM 582 N N . ARG A 1 78 ? -1.282 1.524 -3.410 1.00 50.50 78 ARG A N 1
ATOM 583 C CA . ARG A 1 78 ? -0.516 1.151 -4.601 1.00 50.50 78 ARG A CA 1
ATOM 584 C C . ARG A 1 78 ? 0.508 2.199 -5.026 1.00 50.50 78 ARG A C 1
ATOM 586 O O . ARG A 1 78 ? 1.096 2.013 -6.089 1.00 50.50 78 ARG A O 1
ATOM 593 N N . ALA A 1 79 ? 0.739 3.252 -4.229 1.00 58.97 79 ALA A N 1
ATOM 594 C CA . ALA A 1 79 ? 1.702 4.304 -4.545 1.00 58.97 79 ALA A CA 1
ATOM 595 C C . ALA A 1 79 ? 3.033 3.671 -4.960 1.00 58.97 79 ALA A C 1
ATOM 597 O O . ALA A 1 79 ? 3.761 3.090 -4.148 1.00 58.97 79 ALA A O 1
ATOM 598 N N . ARG A 1 80 ? 3.321 3.729 -6.260 1.00 71.12 80 ARG A N 1
ATOM 599 C CA . ARG A 1 80 ? 4.565 3.209 -6.800 1.00 71.12 80 ARG A CA 1
ATOM 600 C C . ARG A 1 80 ? 5.635 4.207 -6.409 1.00 71.12 80 ARG A C 1
ATOM 602 O O . ARG A 1 80 ? 5.547 5.376 -6.774 1.00 71.12 80 ARG A O 1
ATOM 609 N N . ALA A 1 81 ? 6.630 3.756 -5.656 1.00 82.25 81 ALA A N 1
ATOM 610 C CA . ALA A 1 81 ? 7.791 4.585 -5.407 1.00 82.25 81 ALA A CA 1
ATOM 611 C C . ALA A 1 81 ? 8.421 4.960 -6.756 1.00 82.25 81 ALA A C 1
ATOM 613 O O . ALA A 1 81 ? 8.732 4.085 -7.568 1.00 82.25 81 ALA A O 1
ATOM 614 N N . THR A 1 82 ? 8.610 6.254 -6.989 1.00 84.56 82 THR A N 1
ATOM 615 C CA . THR A 1 82 ? 9.232 6.801 -8.204 1.00 84.56 82 THR A CA 1
ATOM 616 C C . THR A 1 82 ? 10.563 7.472 -7.889 1.00 84.56 82 THR A C 1
ATOM 618 O O . THR A 1 82 ? 11.471 7.474 -8.720 1.00 84.56 82 THR A O 1
ATOM 621 N N . CYS A 1 83 ? 10.732 7.969 -6.664 1.00 83.00 83 CYS A N 1
ATOM 622 C CA . CYS A 1 83 ? 11.938 8.654 -6.224 1.00 83.00 83 CYS A CA 1
ATOM 623 C C . CYS A 1 83 ? 12.729 7.833 -5.204 1.00 83.00 83 CYS A C 1
ATOM 625 O O . CYS A 1 83 ? 12.196 6.994 -4.478 1.00 83.00 83 CYS A O 1
ATOM 627 N N . CYS A 1 84 ? 14.033 8.081 -5.136 1.00 89.00 84 CYS A N 1
ATOM 628 C CA . CYS A 1 84 ? 14.868 7.650 -4.019 1.00 89.00 84 CYS A CA 1
ATOM 629 C C . CYS A 1 84 ? 15.040 8.811 -3.030 1.00 89.00 84 CYS A C 1
ATOM 631 O O . CYS A 1 84 ? 14.609 9.931 -3.301 1.00 89.00 84 CYS A O 1
ATOM 633 N N . SER A 1 85 ? 15.711 8.569 -1.905 1.00 88.31 85 SER A N 1
ATOM 634 C CA . SER A 1 85 ? 15.955 9.598 -0.884 1.00 88.31 85 SER A CA 1
ATOM 635 C C . SER A 1 85 ? 16.691 10.839 -1.401 1.00 88.31 85 SER A C 1
ATOM 637 O O . SER A 1 85 ? 16.520 11.907 -0.829 1.00 88.31 85 SER A O 1
ATOM 639 N N . GLN A 1 86 ? 17.483 10.714 -2.472 1.00 88.00 86 GLN A N 1
ATOM 640 C CA . GLN A 1 86 ? 18.264 11.815 -3.053 1.00 88.00 86 GLN A CA 1
ATOM 641 C C . GLN A 1 86 ? 17.474 12.681 -4.044 1.00 88.00 86 GLN A C 1
ATOM 643 O O . GLN A 1 86 ? 17.908 13.779 -4.359 1.00 88.00 86 GLN A O 1
ATOM 648 N N . CYS A 1 87 ? 16.347 12.192 -4.565 1.00 89.00 87 CYS A N 1
ATOM 649 C CA . CYS A 1 87 ? 15.531 12.916 -5.546 1.00 89.00 87 CYS A CA 1
ATOM 650 C C . CYS A 1 87 ? 14.057 13.000 -5.135 1.00 89.00 87 CYS A C 1
ATOM 652 O O . CYS A 1 87 ? 13.184 13.213 -5.979 1.00 89.00 87 CYS A O 1
ATOM 654 N N . LYS A 1 88 ? 13.757 12.750 -3.853 1.00 86.94 88 LYS A N 1
ATOM 655 C CA . LYS A 1 88 ? 12.403 12.899 -3.322 1.00 86.94 88 LYS A CA 1
ATOM 656 C C . LYS A 1 88 ? 12.030 14.381 -3.312 1.00 86.94 88 LYS A C 1
ATOM 658 O O . LYS A 1 88 ? 12.871 15.224 -3.012 1.00 86.94 88 LYS A O 1
ATOM 663 N N . LYS A 1 89 ? 10.767 14.674 -3.601 1.00 87.50 89 LYS A N 1
ATOM 664 C CA . LYS A 1 89 ? 10.173 15.992 -3.363 1.00 87.50 89 LYS A CA 1
ATOM 665 C C . LYS A 1 89 ? 9.701 16.094 -1.903 1.00 87.50 89 LYS A C 1
ATOM 667 O O . LYS A 1 89 ? 9.674 15.082 -1.193 1.00 87.50 89 LYS A O 1
ATOM 672 N N . GLU A 1 90 ? 9.394 17.300 -1.429 1.00 84.56 90 GLU A N 1
ATOM 673 C CA . GLU A 1 90 ? 8.991 17.526 -0.028 1.00 84.56 90 GLU A CA 1
ATOM 674 C C . GLU A 1 90 ? 7.696 16.799 0.349 1.00 84.56 90 GLU A C 1
ATOM 676 O O . GLU A 1 90 ? 7.584 16.268 1.451 1.00 84.56 90 GLU A O 1
ATOM 681 N N . ASP A 1 91 ? 6.772 16.683 -0.600 1.00 84.25 91 ASP A N 1
ATOM 682 C CA . ASP A 1 91 ? 5.485 15.997 -0.489 1.00 84.25 91 ASP A CA 1
ATOM 683 C C . ASP A 1 91 ? 5.588 14.461 -0.527 1.00 84.25 91 ASP A C 1
ATOM 685 O O . ASP A 1 91 ? 4.600 13.766 -0.295 1.00 84.25 91 ASP A O 1
ATOM 689 N N . MET A 1 92 ? 6.771 13.899 -0.800 1.00 86.12 92 MET A N 1
ATOM 690 C CA . MET A 1 92 ? 6.957 12.454 -0.929 1.00 86.12 92 MET A CA 1
ATOM 691 C C . MET A 1 92 ? 7.398 11.781 0.376 1.00 86.12 92 MET A C 1
ATOM 693 O O . MET A 1 92 ? 8.365 12.183 1.034 1.00 86.12 92 MET A O 1
ATOM 697 N N . VAL A 1 93 ? 6.756 10.652 0.677 1.00 84.88 93 VAL A N 1
ATOM 698 C CA . VAL A 1 93 ? 7.025 9.794 1.840 1.00 84.88 93 VAL A CA 1
ATOM 699 C C . VAL A 1 93 ? 7.646 8.466 1.414 1.00 84.88 93 VAL A C 1
ATOM 701 O O . VAL A 1 93 ? 7.451 8.020 0.284 1.00 84.88 93 VAL A O 1
ATOM 704 N N . ASP A 1 94 ? 8.396 7.816 2.310 1.00 86.00 94 ASP A N 1
ATOM 705 C CA . ASP A 1 94 ? 8.889 6.457 2.057 1.00 86.00 94 ASP A CA 1
ATOM 706 C C . ASP A 1 94 ? 7.712 5.469 2.125 1.00 86.00 94 ASP A C 1
ATOM 708 O O . ASP A 1 94 ? 7.186 5.170 3.198 1.00 86.00 94 ASP A O 1
ATOM 712 N N . VAL A 1 95 ? 7.274 4.988 0.962 1.00 83.94 95 VAL A N 1
ATOM 713 C CA . VAL A 1 95 ? 6.125 4.080 0.815 1.00 83.94 95 VAL A CA 1
ATOM 714 C C . VAL A 1 95 ? 6.519 2.606 0.948 1.00 83.94 95 VAL A C 1
ATOM 716 O O . VAL A 1 95 ? 5.645 1.750 1.099 1.00 83.94 95 VAL A O 1
ATOM 719 N N . ILE A 1 96 ? 7.822 2.297 0.906 1.00 81.19 96 ILE A N 1
ATOM 720 C CA . ILE A 1 96 ? 8.364 0.933 1.025 1.00 81.19 96 ILE A CA 1
ATOM 721 C C . ILE A 1 96 ? 8.747 0.627 2.477 1.00 81.19 96 ILE A C 1
ATOM 723 O O . ILE A 1 96 ? 8.470 -0.459 2.988 1.00 81.19 96 ILE A O 1
ATOM 727 N N . ASN A 1 97 ? 9.368 1.590 3.151 1.00 83.50 97 ASN A N 1
ATOM 728 C CA . ASN A 1 97 ? 9.820 1.515 4.533 1.00 83.50 97 ASN A CA 1
ATOM 729 C C . ASN A 1 97 ? 9.298 2.725 5.325 1.00 83.50 97 ASN A C 1
ATOM 731 O O . ASN A 1 97 ? 10.090 3.577 5.739 1.00 83.50 97 ASN A O 1
ATOM 735 N N . PRO A 1 98 ? 7.975 2.811 5.556 1.00 83.25 98 PRO A N 1
ATOM 736 C CA . PRO A 1 98 ? 7.396 3.922 6.295 1.00 83.25 98 PRO A CA 1
ATOM 737 C C . PRO A 1 98 ? 7.941 3.967 7.726 1.00 83.25 98 PRO A C 1
ATOM 739 O O . PRO A 1 98 ? 8.148 2.933 8.372 1.00 83.25 98 PRO A O 1
ATOM 742 N N . LYS A 1 99 ? 8.148 5.184 8.227 1.00 86.12 99 LYS A N 1
ATOM 743 C CA . LYS A 1 99 ? 8.551 5.477 9.608 1.00 86.12 99 LYS A CA 1
ATOM 744 C C . LYS A 1 99 ? 7.393 6.163 10.340 1.00 86.12 99 LYS A C 1
ATOM 746 O O . LYS A 1 99 ? 6.605 6.850 9.696 1.00 86.12 99 LYS A O 1
ATOM 751 N N . CYS A 1 100 ? 7.294 5.983 11.663 1.00 85.31 100 CYS A N 1
ATOM 752 C CA . CYS A 1 100 ? 6.393 6.773 12.511 1.00 85.31 100 CYS A CA 1
ATOM 753 C C . CYS A 1 100 ? 6.697 8.255 12.279 1.00 85.31 100 CYS A C 1
ATOM 755 O O . CYS A 1 100 ? 7.837 8.623 11.992 1.00 85.31 100 CYS A O 1
ATOM 757 N N . THR A 1 101 ? 5.703 9.104 12.493 1.00 78.50 101 THR A N 1
ATOM 758 C CA . THR A 1 101 ? 5.866 10.559 12.603 1.00 78.50 101 THR A CA 1
ATOM 759 C C . THR A 1 101 ? 6.966 10.981 13.592 1.00 78.50 101 THR A C 1
ATOM 761 O O . THR A 1 101 ? 7.602 12.005 13.380 1.00 78.50 101 THR A O 1
ATOM 764 N N . CYS A 1 102 ? 7.279 10.171 14.613 1.00 83.31 102 CYS A N 1
ATOM 765 C CA . CYS A 1 102 ? 8.422 10.386 15.515 1.00 83.31 102 CYS 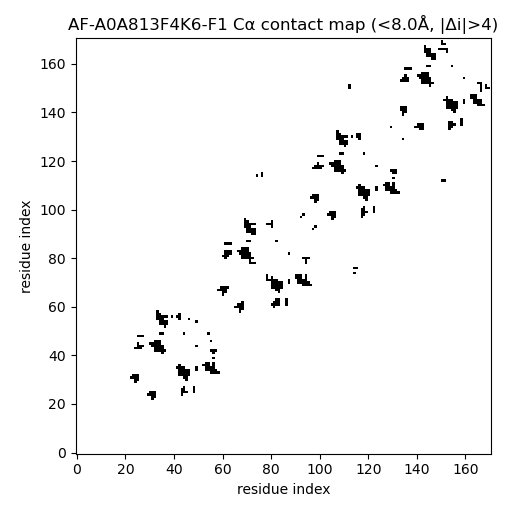A CA 1
ATOM 766 C C . CYS A 1 102 ? 9.793 9.941 14.950 1.00 83.31 102 CYS A C 1
ATOM 768 O O . CYS A 1 102 ? 10.809 10.030 15.633 1.00 83.31 102 CYS A O 1
ATOM 770 N N . GLY A 1 103 ? 9.840 9.406 13.728 1.00 78.25 103 GLY A N 1
ATOM 771 C CA . GLY A 1 103 ? 11.057 9.143 12.952 1.00 78.25 103 GLY A CA 1
ATOM 772 C C . GLY A 1 103 ? 11.820 7.844 13.244 1.00 78.25 103 GLY A C 1
ATOM 773 O O . GLY A 1 103 ? 12.691 7.480 12.452 1.00 78.25 103 GLY A O 1
ATOM 774 N N . GLN A 1 104 ? 11.519 7.117 14.325 1.00 76.69 104 GLN A N 1
ATOM 775 C CA . GLN A 1 104 ? 12.362 5.985 14.753 1.00 76.69 104 GLN A CA 1
ATOM 776 C C . GLN A 1 104 ? 11.859 4.590 14.357 1.00 76.69 104 GLN A C 1
ATOM 778 O O . GLN A 1 104 ? 12.663 3.724 14.019 1.00 76.69 104 GLN A O 1
ATOM 783 N N . TRP A 1 105 ? 10.549 4.350 14.392 1.00 87.50 105 TRP A N 1
ATOM 784 C CA . TRP A 1 105 ? 9.989 2.990 14.361 1.00 87.50 105 TRP A CA 1
ATOM 785 C C . TRP A 1 105 ? 9.023 2.791 13.199 1.00 87.50 105 TRP A C 1
ATOM 787 O O . TRP A 1 105 ? 8.417 3.754 12.737 1.00 87.50 105 TRP A O 1
ATOM 797 N N . ARG A 1 106 ? 8.846 1.548 12.728 1.00 87.19 106 ARG A N 1
ATOM 798 C CA . ARG A 1 106 ? 7.805 1.244 11.733 1.00 87.19 106 ARG A CA 1
ATOM 799 C C . ARG A 1 106 ? 6.423 1.486 12.350 1.00 87.19 106 ARG A C 1
ATOM 801 O O . ARG A 1 106 ? 6.182 1.020 13.466 1.00 87.19 106 ARG A O 1
ATOM 808 N N . PRO A 1 107 ? 5.523 2.194 11.656 1.00 89.44 107 PRO A N 1
ATOM 809 C CA . PRO A 1 107 ? 4.205 2.463 12.188 1.00 89.44 107 PRO A CA 1
ATOM 810 C C . PRO A 1 107 ? 3.323 1.210 12.108 1.00 89.44 107 PRO A C 1
ATOM 812 O O . PRO A 1 107 ? 3.347 0.477 11.119 1.00 89.44 107 PRO A O 1
ATOM 815 N N . SER A 1 108 ? 2.531 0.986 13.152 1.00 91.19 108 SER A N 1
ATOM 816 C CA . SER A 1 108 ? 1.464 -0.026 13.193 1.00 91.19 108 SER A CA 1
ATOM 817 C C . SER A 1 108 ? 0.112 0.556 13.616 1.00 91.19 108 SER A C 1
ATOM 819 O O . SER A 1 108 ? -0.927 -0.035 13.338 1.00 91.19 108 SER A O 1
ATOM 821 N N . PHE A 1 109 ? 0.109 1.757 14.193 1.00 90.31 109 PHE A N 1
ATOM 822 C CA . PHE A 1 109 ? -1.062 2.460 14.694 1.00 90.31 109 PHE A CA 1
ATOM 823 C C . PHE A 1 109 ? -1.524 3.560 13.731 1.00 90.31 109 PHE A C 1
ATOM 825 O O . PHE A 1 109 ? -0.710 4.256 13.119 1.00 90.31 109 PHE A O 1
ATOM 832 N N . GLY A 1 110 ? -2.839 3.715 13.614 1.00 90.19 110 GLY A N 1
ATOM 833 C CA . GLY A 1 110 ? -3.522 4.745 12.829 1.00 90.19 110 GLY A CA 1
ATOM 834 C C . GLY A 1 110 ? -4.940 4.953 13.355 1.00 90.19 110 GLY A C 1
ATOM 835 O O . GLY A 1 110 ? -5.349 4.280 14.303 1.00 90.19 110 GLY A O 1
ATOM 836 N N . PHE A 1 111 ? -5.686 5.885 12.775 1.00 88.12 111 PHE A N 1
ATOM 837 C CA . PHE A 1 111 ? -7.091 6.071 13.123 1.00 88.12 111 PHE A CA 1
ATOM 838 C C . PHE A 1 111 ? -7.965 4.961 12.521 1.00 88.12 111 PHE A C 1
ATOM 840 O O . PHE A 1 111 ? -7.606 4.368 11.493 1.00 88.12 111 PHE A O 1
ATOM 847 N N . PRO A 1 112 ? -9.120 4.650 13.138 1.00 80.69 112 PRO A N 1
ATOM 848 C CA . PRO A 1 112 ? -10.118 3.790 12.516 1.00 80.69 112 PRO A CA 1
ATOM 849 C C . PRO A 1 112 ? -10.475 4.308 11.114 1.00 80.69 112 PRO A C 1
ATOM 851 O O . PRO A 1 112 ? -10.841 5.465 10.948 1.00 80.69 112 PRO A O 1
ATOM 854 N N . GLY A 1 113 ? -10.334 3.455 10.097 1.00 75.50 113 GLY A N 1
ATOM 855 C CA . GLY A 1 113 ? -10.581 3.817 8.695 1.00 75.50 113 GLY A CA 1
ATOM 856 C C . GLY A 1 113 ? -9.335 4.199 7.888 1.00 75.50 113 GLY A C 1
ATOM 857 O O . GLY A 1 113 ? -9.382 4.131 6.661 1.00 75.50 113 GLY A O 1
ATOM 858 N N . ASP A 1 114 ? -8.197 4.483 8.530 1.00 82.25 114 ASP A N 1
ATOM 859 C CA . ASP A 1 114 ? -6.959 4.790 7.809 1.00 82.25 114 ASP A CA 1
ATOM 860 C C . ASP A 1 114 ? -6.526 3.620 6.908 1.00 82.25 114 ASP A C 1
ATOM 862 O O . ASP A 1 114 ? -6.525 2.440 7.291 1.00 82.25 114 ASP A O 1
ATOM 866 N N . ALA A 1 115 ? -6.082 3.944 5.692 1.00 77.62 115 ALA A N 1
ATOM 867 C CA . ALA A 1 115 ? -5.552 2.950 4.760 1.00 77.62 115 ALA A CA 1
ATOM 868 C C . ALA A 1 115 ? -4.203 2.378 5.234 1.00 77.62 115 ALA A C 1
ATOM 870 O O . ALA A 1 115 ? -3.903 1.204 5.000 1.00 77.62 115 ALA A O 1
ATOM 871 N N . ARG A 1 116 ? -3.382 3.192 5.913 1.00 80.12 116 ARG A N 1
ATOM 872 C CA . ARG A 1 116 ? -2.027 2.837 6.356 1.00 80.12 116 ARG A CA 1
ATOM 873 C C . ARG A 1 116 ? -1.730 3.400 7.749 1.00 80.12 116 ARG A C 1
ATOM 875 O O . ARG A 1 116 ? -2.153 4.514 8.038 1.00 80.12 116 ARG A O 1
ATOM 882 N N . PRO A 1 117 ? -0.967 2.676 8.588 1.00 87.62 117 P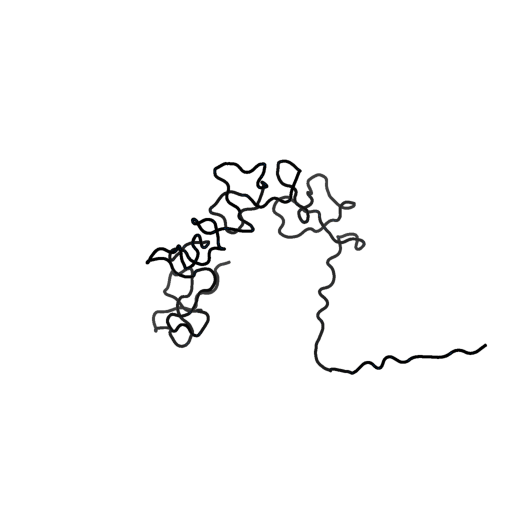RO A N 1
ATOM 883 C CA . PRO A 1 117 ? -0.530 3.189 9.880 1.00 87.62 117 PRO A CA 1
ATOM 884 C C . PRO A 1 117 ? 0.493 4.313 9.707 1.00 87.62 117 PRO A C 1
ATOM 886 O O . PRO A 1 117 ? 1.354 4.257 8.827 1.00 87.62 117 PRO A O 1
ATOM 889 N N . THR A 1 118 ? 0.430 5.300 10.594 1.00 88.75 118 THR A N 1
ATOM 890 C CA . THR A 1 118 ? 1.311 6.480 10.607 1.00 88.75 118 THR A CA 1
ATOM 891 C C . THR A 1 118 ? 2.093 6.615 11.911 1.00 88.75 118 THR A C 1
ATOM 893 O O . THR A 1 118 ? 3.135 7.271 11.935 1.00 88.75 118 THR A O 1
ATOM 896 N N . CYS A 1 119 ? 1.661 5.930 12.974 1.00 88.94 119 CYS A N 1
ATOM 897 C CA . CYS A 1 119 ? 2.303 5.959 14.280 1.00 88.94 119 CYS A CA 1
ATOM 898 C C . CYS A 1 119 ? 2.765 4.578 14.757 1.00 88.94 119 CYS A C 1
ATOM 900 O O . CYS A 1 119 ? 2.224 3.535 14.408 1.00 88.94 119 CYS A O 1
ATOM 902 N N . TYR A 1 120 ? 3.793 4.571 15.593 1.00 92.56 120 TYR A N 1
ATOM 903 C CA . TYR A 1 120 ? 4.224 3.435 16.408 1.00 92.56 120 TYR A CA 1
ATOM 904 C C . TYR A 1 120 ? 3.580 3.506 17.806 1.00 92.56 120 TYR A C 1
ATOM 906 O O . TYR A 1 120 ? 3.129 4.570 18.224 1.00 92.56 120 TYR A O 1
ATOM 914 N N . SER A 1 121 ? 3.545 2.388 18.541 1.00 87.62 121 SER A N 1
ATOM 915 C CA . SER A 1 121 ? 2.826 2.255 19.822 1.00 87.62 121 SER A CA 1
ATOM 916 C C . SER A 1 121 ? 3.156 3.343 20.845 1.00 87.62 121 SER A C 1
ATOM 918 O O . SER A 1 121 ? 2.258 3.817 21.529 1.00 87.62 121 SER A O 1
ATOM 920 N N . LYS A 1 122 ? 4.424 3.770 20.928 1.00 88.31 122 LYS A N 1
ATOM 921 C CA . LYS A 1 122 ? 4.884 4.810 21.868 1.00 88.31 122 LYS A CA 1
ATOM 922 C C . LYS A 1 122 ? 4.638 6.254 21.401 1.00 88.31 122 LYS A C 1
ATOM 924 O O . LYS A 1 122 ? 4.770 7.164 22.203 1.00 88.31 122 LYS A O 1
ATOM 929 N N . CYS A 1 123 ? 4.324 6.467 20.120 1.00 88.62 123 CYS A N 1
ATOM 930 C CA . CYS A 1 123 ? 4.023 7.781 19.524 1.00 88.62 123 CYS A CA 1
ATOM 931 C C . CYS A 1 123 ? 2.546 7.897 19.095 1.00 88.62 123 CYS A C 1
ATOM 933 O O . CYS A 1 123 ? 2.191 8.812 18.351 1.00 88.62 123 CYS A O 1
ATOM 935 N N . LYS A 1 124 ? 1.686 6.948 19.493 1.00 88.44 124 LYS A N 1
ATOM 936 C CA . LYS A 1 124 ? 0.277 6.930 19.086 1.00 88.44 124 LYS A CA 1
ATOM 937 C C . LYS A 1 124 ? -0.539 7.941 19.893 1.00 88.44 124 LYS A C 1
ATOM 939 O O . LYS A 1 124 ? -0.263 8.166 21.067 1.00 88.44 124 LYS A O 1
ATOM 944 N N . LYS A 1 125 ? -1.580 8.493 19.271 1.00 90.00 125 LYS A N 1
ATOM 945 C CA . LYS A 1 125 ? -2.637 9.234 19.974 1.00 90.00 125 LYS A CA 1
ATOM 946 C C . LYS A 1 125 ? -3.617 8.250 20.628 1.00 90.00 125 LYS A C 1
ATOM 948 O O . LYS A 1 125 ? -3.640 7.068 20.274 1.00 90.00 125 LYS A O 1
ATOM 953 N N . GLU A 1 126 ? -4.409 8.723 21.583 1.00 86.44 126 GLU A N 1
ATOM 954 C CA . GLU A 1 126 ? -5.327 7.882 22.365 1.00 86.44 126 GLU A CA 1
ATOM 955 C C . GLU A 1 126 ? -6.318 7.124 21.462 1.00 86.44 126 GLU A C 1
ATOM 957 O O . GLU A 1 126 ? -6.356 5.895 21.496 1.00 86.44 126 GLU A O 1
ATOM 962 N N . GLU A 1 127 ? -6.918 7.844 20.511 1.00 87.31 127 GLU A N 1
ATOM 963 C CA . GLU A 1 127 ? -7.844 7.355 19.474 1.00 87.31 127 GLU A CA 1
ATOM 964 C C . GLU A 1 127 ? -7.223 6.413 18.418 1.00 87.31 127 GLU A C 1
ATOM 966 O O . GLU A 1 127 ? -7.927 5.848 17.580 1.00 87.31 127 GLU A O 1
ATOM 971 N N . MET A 1 128 ? -5.896 6.248 18.392 1.00 89.81 128 MET A N 1
ATOM 972 C CA . MET A 1 128 ? -5.239 5.399 17.393 1.00 89.81 128 MET A CA 1
ATOM 973 C C . MET A 1 128 ? -5.214 3.927 17.816 1.00 89.81 128 MET A C 1
ATOM 975 O O . MET A 1 128 ? -4.780 3.576 18.921 1.00 89.81 128 MET A O 1
ATOM 979 N N . VAL A 1 129 ? -5.563 3.048 16.878 1.00 87.06 129 VAL A N 1
ATOM 980 C CA . VAL A 1 129 ? -5.602 1.586 17.036 1.00 87.06 129 VAL A CA 1
ATOM 981 C C . VAL A 1 129 ? -4.559 0.909 16.147 1.00 87.06 129 VAL A C 1
ATOM 983 O O . VAL A 1 129 ? -4.114 1.487 15.156 1.00 87.06 129 VAL A O 1
ATOM 986 N N . ASP A 1 130 ? -4.135 -0.311 16.498 1.00 88.00 130 ASP A N 1
ATOM 987 C CA . ASP A 1 130 ? -3.223 -1.085 15.644 1.00 88.00 130 ASP A CA 1
ATOM 988 C C . ASP A 1 130 ? -3.976 -1.559 14.394 1.00 88.00 130 ASP A C 1
ATOM 990 O O . ASP A 1 130 ? -4.778 -2.496 14.434 1.00 88.00 130 ASP A O 1
ATOM 994 N N . ILE A 1 131 ? -3.731 -0.880 13.275 1.00 86.44 131 ILE A N 1
ATOM 995 C CA . ILE A 1 131 ? -4.348 -1.178 11.982 1.00 86.44 131 ILE A CA 1
ATOM 996 C C . ILE A 1 131 ? -3.460 -2.058 11.096 1.00 86.44 131 ILE A C 1
ATOM 998 O O . ILE A 1 131 ? -3.913 -2.496 10.034 1.00 86.44 131 ILE A O 1
ATOM 1002 N N . ALA A 1 132 ? -2.212 -2.321 11.499 1.00 85.50 132 ALA A N 1
ATOM 1003 C CA . ALA A 1 132 ? -1.313 -3.246 10.810 1.00 85.50 132 ALA A CA 1
ATOM 1004 C C . ALA A 1 132 ? -1.521 -4.694 11.274 1.00 85.50 132 ALA A C 1
ATOM 1006 O O . ALA A 1 132 ? -1.482 -5.619 10.462 1.00 85.50 132 ALA A O 1
ATOM 1007 N N . HIS A 1 133 ? -1.789 -4.879 12.566 1.00 86.75 133 HIS A N 1
ATOM 1008 C CA . HIS A 1 133 ? -1.988 -6.167 13.220 1.00 86.75 133 HIS A CA 1
ATOM 1009 C C . HIS A 1 133 ? -3.317 -6.159 13.988 1.00 86.75 133 HIS A C 1
ATOM 1011 O O . HIS A 1 133 ? -3.322 -6.201 15.222 1.00 86.75 133 HIS A O 1
ATOM 1017 N N . PRO A 1 134 ? -4.460 -6.095 13.279 1.00 82.38 134 PRO A N 1
ATOM 1018 C CA . PRO A 1 134 ? -5.757 -5.998 13.927 1.00 82.38 134 PRO A CA 1
ATOM 1019 C C . PRO A 1 134 ? -6.003 -7.224 14.808 1.00 82.38 134 PRO A C 1
ATOM 1021 O O . PRO A 1 134 ? -5.810 -8.367 14.386 1.00 82.38 134 PRO A O 1
ATOM 1024 N N . LYS A 1 135 ? -6.457 -6.987 16.035 1.00 86.38 135 LYS A N 1
ATOM 1025 C CA . LYS A 1 135 ? -6.893 -8.025 16.970 1.00 86.38 135 LYS A CA 1
ATOM 1026 C C . LYS A 1 135 ? -8.374 -7.847 17.255 1.00 86.38 135 LYS A C 1
ATOM 1028 O O . LYS A 1 135 ? -8.889 -6.735 17.209 1.00 86.38 135 LYS A O 1
ATOM 1033 N N . CYS A 1 136 ? -9.049 -8.951 17.555 1.00 86.12 136 CYS A N 1
ATOM 1034 C CA . CYS A 1 136 ? -10.386 -8.896 18.123 1.00 86.12 136 CYS A CA 1
ATOM 1035 C C . CYS A 1 136 ? -10.372 -8.070 19.415 1.00 86.12 136 CYS A C 1
ATOM 1037 O O . CYS A 1 136 ? -9.370 -8.070 20.129 1.00 86.12 136 CYS A O 1
ATOM 1039 N N . THR A 1 137 ? -11.509 -7.478 19.768 1.00 79.31 137 THR A N 1
ATOM 1040 C CA . THR A 1 137 ? -11.761 -6.847 21.077 1.00 79.31 137 THR A CA 1
ATOM 1041 C C . THR A 1 137 ? -11.360 -7.708 22.284 1.00 79.31 137 THR A C 1
ATOM 1043 O O . THR A 1 137 ? -10.875 -7.176 23.274 1.00 79.31 137 THR A O 1
ATOM 1046 N N . CYS A 1 138 ? -11.466 -9.040 22.202 1.00 83.75 138 CYS A N 1
ATOM 1047 C CA . CYS A 1 138 ? -11.007 -9.954 23.257 1.00 83.75 138 CYS A CA 1
ATOM 1048 C C . CYS A 1 138 ? -9.480 -10.173 23.298 1.00 83.75 138 CYS A C 1
ATOM 1050 O O . CYS A 1 138 ? -8.980 -10.875 24.170 1.00 83.75 138 CYS A O 1
ATOM 1052 N N . GLY A 1 139 ? -8.730 -9.652 22.323 1.00 84.00 139 GLY A N 1
ATOM 1053 C CA . GLY A 1 139 ? -7.271 -9.755 22.220 1.00 84.00 139 GLY A CA 1
ATOM 1054 C C . GLY A 1 139 ? -6.721 -11.095 21.712 1.00 84.00 139 GLY A C 1
ATOM 1055 O O . GLY A 1 139 ? -5.530 -11.174 21.414 1.00 84.00 139 GLY A O 1
ATOM 1056 N N . GLN A 1 140 ? -7.557 -12.130 21.570 1.00 84.19 140 GLN A N 1
ATOM 105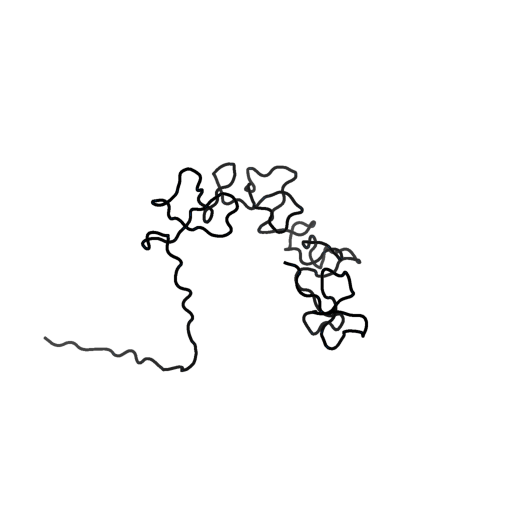7 C CA . GLN A 1 140 ? -7.093 -13.514 21.364 1.00 84.19 140 GLN A CA 1
ATOM 1058 C C . GLN A 1 140 ? -7.026 -13.974 19.901 1.00 84.19 140 GLN A C 1
ATOM 1060 O O . GLN A 1 140 ? -6.301 -14.913 19.578 1.00 84.19 140 GLN A O 1
ATOM 1065 N N . ARG A 1 141 ? -7.819 -13.380 19.001 1.00 86.88 141 ARG A N 1
ATOM 1066 C CA . ARG A 1 141 ? -7.992 -13.880 17.622 1.00 86.88 141 ARG A CA 1
ATOM 1067 C C . ARG A 1 141 ? -7.986 -12.762 16.590 1.00 86.88 141 ARG A C 1
ATOM 1069 O O . ARG A 1 141 ? -8.309 -11.619 16.909 1.00 86.88 141 ARG A O 1
ATOM 1076 N N . LEU A 1 142 ? -7.668 -13.116 15.343 1.00 86.56 142 LEU A N 1
ATOM 1077 C CA . LEU A 1 142 ? -7.807 -12.212 14.204 1.00 86.56 142 LEU A CA 1
ATOM 1078 C C . LEU A 1 142 ? -9.301 -11.909 13.974 1.00 86.56 142 LEU A C 1
ATOM 1080 O O . LEU A 1 142 ? -10.113 -12.843 13.939 1.00 86.56 142 LEU A O 1
ATOM 1084 N N . PRO A 1 143 ? -9.685 -10.634 13.826 1.00 89.12 143 PRO A N 1
ATOM 1085 C CA . PRO A 1 143 ? -11.070 -10.282 13.588 1.00 89.12 143 PRO A CA 1
ATOM 1086 C C . PRO A 1 143 ? -11.487 -10.615 12.147 1.00 89.12 143 PRO A C 1
ATOM 1088 O O . PRO A 1 143 ? -10.696 -10.548 11.207 1.00 89.12 143 PRO A O 1
ATOM 1091 N N . SER A 1 144 ? -12.749 -11.005 11.985 1.00 91.75 144 SER A N 1
ATOM 1092 C CA . SER A 1 144 ? -13.392 -11.305 10.694 1.00 91.75 144 SER A CA 1
ATOM 1093 C C . SER A 1 144 ? -14.835 -10.796 10.590 1.00 91.75 144 SER A C 1
ATOM 1095 O O . SER A 1 144 ? -15.421 -10.864 9.512 1.00 91.75 144 SER A O 1
ATOM 1097 N N . PHE A 1 145 ? -15.392 -10.263 11.677 1.00 91.25 145 PHE A N 1
ATOM 1098 C CA . PHE A 1 145 ? -16.732 -9.696 11.772 1.00 91.25 145 PHE A CA 1
ATOM 1099 C C . PHE A 1 145 ? -16.655 -8.206 12.132 1.00 91.25 145 PHE A C 1
ATOM 1101 O O . PHE A 1 145 ? -15.740 -7.787 12.844 1.00 91.25 145 PHE A O 1
ATOM 1108 N N . GLY A 1 146 ? -17.600 -7.421 11.625 1.00 90.62 146 GLY A N 1
ATOM 1109 C CA . GLY A 1 146 ? -17.729 -5.976 11.834 1.00 90.62 146 GLY A CA 1
ATOM 1110 C C . GLY A 1 146 ? -19.164 -5.525 11.561 1.00 90.62 146 GLY A C 1
ATOM 1111 O O . GLY A 1 146 ? -20.020 -6.357 11.251 1.00 90.62 146 GLY A O 1
ATOM 1112 N N . LEU A 1 147 ? -19.447 -4.235 11.701 1.00 90.00 147 LEU A N 1
ATOM 1113 C CA . LEU A 1 147 ? -20.769 -3.687 11.409 1.00 90.00 147 LEU A CA 1
ATOM 1114 C C . LEU A 1 147 ? -21.002 -3.568 9.893 1.00 90.00 147 LEU A C 1
ATOM 1116 O O . LEU A 1 147 ? -20.044 -3.484 9.116 1.00 90.00 147 LEU A O 1
ATOM 1120 N N . PRO A 1 148 ? -22.267 -3.564 9.436 1.00 87.25 148 PRO A N 1
ATOM 1121 C CA . PRO A 1 148 ? -22.586 -3.252 8.049 1.00 87.25 148 PRO A CA 1
ATOM 1122 C C . PRO A 1 148 ? -22.011 -1.885 7.655 1.00 87.25 148 PRO A C 1
ATOM 1124 O O . PRO A 1 148 ? -22.297 -0.883 8.299 1.00 87.25 148 PRO A O 1
ATOM 1127 N N . GLY A 1 149 ? -21.194 -1.854 6.599 1.00 83.06 149 GLY A N 1
ATOM 1128 C CA . GLY A 1 149 ? -20.497 -0.645 6.140 1.00 83.06 149 GLY A CA 1
ATOM 1129 C C . GLY A 1 149 ? -19.040 -0.528 6.603 1.00 83.06 149 GLY A C 1
ATOM 1130 O O . GLY A 1 149 ? -18.294 0.265 6.031 1.00 83.06 149 GLY A O 1
ATOM 1131 N N . ASP A 1 150 ? -18.590 -1.350 7.555 1.00 83.19 150 ASP A N 1
ATOM 1132 C CA . ASP A 1 150 ? -17.192 -1.343 7.982 1.00 83.19 150 ASP A CA 1
ATOM 1133 C C . ASP A 1 150 ? -16.267 -1.911 6.895 1.00 83.19 150 ASP A C 1
ATOM 1135 O O . ASP A 1 150 ? -16.447 -3.021 6.391 1.00 83.19 150 ASP A O 1
ATOM 1139 N N . PHE A 1 151 ? -15.180 -1.197 6.598 1.00 79.31 151 PHE A N 1
ATOM 1140 C CA . PHE A 1 151 ? -14.120 -1.702 5.713 1.00 79.31 151 PHE A CA 1
ATOM 1141 C C . PHE A 1 151 ? -13.187 -2.710 6.403 1.00 79.31 151 PHE A C 1
ATOM 1143 O O . PHE A 1 151 ? -12.420 -3.416 5.741 1.00 79.31 151 PHE A O 1
ATOM 1150 N N . ARG A 1 152 ? -13.204 -2.766 7.740 1.00 80.38 152 ARG A N 1
ATOM 1151 C CA . ARG A 1 152 ? -12.298 -3.584 8.555 1.00 80.38 152 ARG A CA 1
ATOM 1152 C C . ARG A 1 152 ? -13.072 -4.311 9.647 1.00 80.38 152 ARG A C 1
ATOM 1154 O O . ARG A 1 152 ? -13.883 -3.718 10.34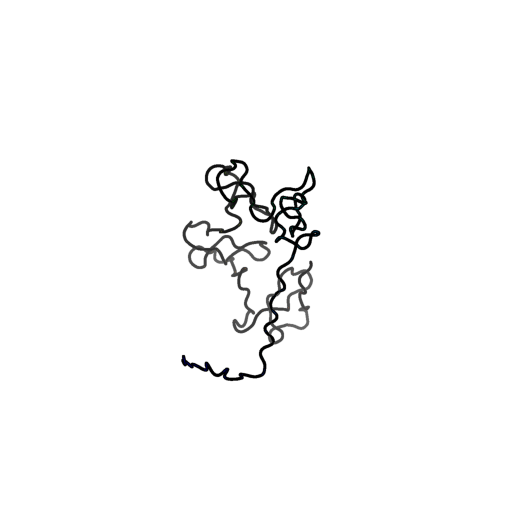2 1.00 80.38 152 ARG A O 1
ATOM 1161 N N . ALA A 1 153 ? -12.764 -5.591 9.831 1.00 87.88 153 ALA A N 1
ATOM 1162 C CA . ALA A 1 153 ? -13.310 -6.370 10.932 1.00 87.88 153 ALA A CA 1
ATOM 1163 C C . ALA A 1 153 ? -12.688 -5.965 12.278 1.00 87.88 153 ALA A C 1
ATOM 1165 O O . ALA A 1 153 ? -11.475 -5.763 12.369 1.00 87.88 153 ALA A O 1
ATOM 1166 N N . THR A 1 154 ? -13.506 -5.962 13.327 1.00 88.06 154 THR A N 1
ATOM 1167 C CA . THR A 1 154 ? -13.123 -5.647 14.716 1.00 88.06 154 THR A CA 1
ATOM 1168 C C . THR A 1 154 ? -13.349 -6.820 15.674 1.00 88.06 154 THR A C 1
ATOM 1170 O O . THR A 1 154 ? -12.684 -6.914 16.705 1.00 88.06 154 THR A O 1
ATOM 1173 N N . CYS A 1 155 ? -14.209 -7.777 15.309 1.00 88.75 155 CYS A N 1
ATOM 1174 C CA . CYS A 1 155 ? -14.575 -8.923 16.140 1.00 88.75 155 CYS A CA 1
ATOM 1175 C C . CYS A 1 155 ? -14.243 -10.267 15.480 1.00 88.75 155 CYS A C 1
ATOM 1177 O O . CYS A 1 155 ? -14.270 -10.424 14.259 1.00 88.75 155 CYS A O 1
ATOM 1179 N N . CYS A 1 156 ? -13.925 -11.277 16.288 1.00 92.31 156 CYS A N 1
ATOM 1180 C CA . CYS A 1 156 ? -13.799 -12.665 15.844 1.00 92.31 156 CYS A CA 1
ATOM 1181 C C . CYS A 1 156 ? -15.159 -13.377 15.892 1.00 92.31 156 CYS A C 1
ATOM 1183 O O . CYS A 1 156 ? -16.126 -12.850 16.435 1.00 92.31 156 CYS A O 1
ATOM 1185 N N . SER A 1 157 ? -15.227 -14.605 15.375 1.00 90.62 157 SER A N 1
ATOM 1186 C CA . SER A 1 157 ? -16.454 -15.417 15.367 1.00 90.62 157 SER A CA 1
ATOM 1187 C C . SER A 1 157 ? -17.088 -15.620 16.744 1.00 90.62 157 SER A C 1
ATOM 1189 O O . SER A 1 157 ? -18.298 -15.779 16.826 1.00 90.62 157 SER A O 1
ATOM 1191 N N . ASN A 1 158 ? -16.280 -15.616 17.808 1.00 91.69 158 ASN A N 1
ATOM 1192 C CA . ASN A 1 158 ? -16.741 -15.840 19.179 1.00 91.69 158 ASN A CA 1
ATOM 1193 C C . ASN A 1 158 ? -17.159 -14.545 19.887 1.00 91.69 158 ASN A C 1
ATOM 1195 O O . ASN A 1 158 ? -17.746 -14.611 20.957 1.00 91.69 158 ASN A O 1
ATOM 1199 N N . CYS A 1 159 ? -16.827 -13.384 19.322 1.00 91.31 159 CYS A N 1
ATOM 1200 C CA . CYS A 1 159 ? -17.121 -12.074 19.908 1.00 91.31 159 CYS A CA 1
ATOM 1201 C C . CYS A 1 159 ? -18.033 -11.235 19.004 1.00 91.31 159 CYS A C 1
ATOM 1203 O O . CYS A 1 159 ? -18.169 -10.034 19.222 1.00 91.31 159 CYS A O 1
ATOM 1205 N N . LYS A 1 160 ? -18.603 -11.837 17.952 1.00 91.19 160 LYS A N 1
ATOM 1206 C CA . LYS A 1 160 ? -19.559 -11.160 17.077 1.00 91.19 160 LYS A CA 1
ATOM 1207 C C . LYS A 1 160 ? -20.890 -10.981 17.809 1.00 91.19 160 LYS A C 1
ATOM 1209 O O . LYS A 1 160 ? -21.290 -11.851 18.580 1.00 91.19 160 LYS A O 1
ATOM 1214 N N . THR A 1 161 ? -21.587 -9.894 17.515 1.00 91.56 161 THR A N 1
ATOM 1215 C CA . THR A 1 161 ? -22.991 -9.697 17.899 1.00 91.56 161 THR A CA 1
ATOM 1216 C C . THR A 1 161 ? -23.912 -10.063 16.731 1.00 91.56 161 THR A C 1
ATOM 1218 O O . THR A 1 161 ? -23.440 -10.307 15.619 1.00 91.56 161 THR A O 1
ATOM 1221 N N . GLU A 1 162 ? -25.226 -10.119 16.962 1.00 90.50 162 GLU A N 1
ATOM 1222 C CA . GLU A 1 162 ? -26.207 -10.479 15.922 1.00 90.50 162 GLU A CA 1
ATOM 1223 C C . GLU A 1 162 ? -26.219 -9.504 14.738 1.00 90.50 162 GLU A C 1
ATOM 1225 O O . GLU A 1 162 ? -26.417 -9.915 13.599 1.00 90.50 162 GLU A O 1
ATOM 1230 N N . VAL A 1 163 ? -25.923 -8.227 14.993 1.00 93.12 163 VAL A N 1
ATOM 1231 C CA . VAL A 1 163 ? -25.848 -7.177 13.964 1.00 93.12 163 VAL A CA 1
ATOM 1232 C C . VAL A 1 163 ? -24.556 -7.218 13.142 1.00 93.12 163 VAL A C 1
ATOM 1234 O O . VAL A 1 163 ? -24.460 -6.548 12.116 1.00 93.12 163 VAL A O 1
ATOM 1237 N N . MET A 1 164 ? -23.539 -7.970 13.578 1.00 93.06 164 MET A N 1
ATOM 1238 C CA . MET A 1 164 ? -22.242 -7.996 12.906 1.00 93.06 164 MET A CA 1
ATOM 1239 C C . MET A 1 164 ? -22.218 -8.986 11.745 1.00 93.06 164 MET A C 1
ATOM 1241 O O . MET A 1 164 ? -22.472 -10.184 11.895 1.00 93.06 164 MET A O 1
ATOM 1245 N N . ILE A 1 165 ? -21.784 -8.492 10.591 1.00 92.31 165 ILE A N 1
ATOM 1246 C CA . ILE A 1 165 ? -21.592 -9.277 9.378 1.00 92.31 165 ILE A CA 1
ATOM 1247 C C . ILE A 1 165 ? -20.122 -9.652 9.205 1.00 92.31 165 ILE A C 1
ATOM 1249 O O . ILE A 1 165 ? -19.211 -9.018 9.742 1.00 92.31 165 ILE A O 1
ATOM 1253 N N . ARG A 1 166 ? -19.867 -10.716 8.443 1.00 90.75 166 ARG A N 1
ATOM 1254 C CA . ARG A 1 166 ? -18.499 -11.092 8.087 1.00 90.75 166 ARG A CA 1
ATOM 1255 C C . ARG A 1 166 ? -17.943 -10.074 7.093 1.00 90.75 166 ARG A C 1
ATOM 1257 O O . ARG A 1 166 ? -18.466 -9.953 5.990 1.00 90.75 166 ARG A O 1
ATOM 1264 N N . ILE A 1 167 ? -16.849 -9.407 7.449 1.00 87.50 167 ILE A N 1
ATOM 1265 C CA . ILE A 1 167 ? -16.165 -8.481 6.545 1.00 87.50 167 ILE A CA 1
ATOM 1266 C C . ILE A 1 167 ? -15.237 -9.293 5.645 1.00 87.50 167 ILE A C 1
ATOM 1268 O O . ILE A 1 167 ? -14.167 -9.755 6.048 1.00 87.50 167 ILE A O 1
ATOM 1272 N N . THR A 1 168 ? -15.658 -9.501 4.404 1.00 80.38 168 THR A N 1
ATOM 1273 C CA . THR A 1 168 ? -14.783 -9.993 3.339 1.00 80.38 168 THR A CA 1
ATOM 1274 C C . THR A 1 168 ? -14.021 -8.809 2.761 1.00 80.38 168 THR A C 1
ATOM 1276 O O . THR A 1 168 ? -14.636 -7.784 2.482 1.00 80.38 168 THR A O 1
ATOM 1279 N N . LYS A 1 169 ? -12.699 -8.930 2.567 1.00 65.88 169 LYS A N 1
ATOM 1280 C CA . LYS A 1 169 ? -11.903 -7.881 1.906 1.00 65.88 169 LYS A CA 1
ATOM 1281 C C . LYS A 1 169 ? -12.570 -7.524 0.572 1.00 65.88 169 LYS A C 1
ATOM 1283 O O . LYS A 1 169 ? -12.557 -8.359 -0.332 1.00 65.88 169 LYS A O 1
ATOM 1288 N N . GLN A 1 170 ? -13.153 -6.328 0.463 1.00 46.19 170 GLN A N 1
ATOM 1289 C CA . GLN A 1 170 ? -13.551 -5.799 -0.837 1.00 46.19 170 GLN A CA 1
ATOM 1290 C C . GLN A 1 170 ? -12.267 -5.568 -1.636 1.00 46.19 170 GLN A C 1
ATOM 1292 O O . GLN A 1 170 ? -11.271 -5.071 -1.101 1.00 46.19 170 GLN A O 1
ATOM 1297 N N . ARG A 1 171 ? -12.251 -6.111 -2.848 1.00 36.47 171 ARG A N 1
ATOM 1298 C CA . ARG A 1 171 ? -11.060 -6.274 -3.677 1.00 36.47 171 ARG A CA 1
ATOM 1299 C C . ARG A 1 171 ? -10.823 -5.055 -4.550 1.00 36.47 171 ARG A C 1
ATOM 1301 O O . ARG A 1 171 ? -11.831 -4.534 -5.062 1.00 36.47 171 ARG A O 1
#

Solvent-accessible surface area (backbone atoms only — not comparable to full-atom values): 10556 Å² total; per-residue (Å²): 136,86,80,88,84,85,90,81,82,80,81,83,75,87,88,71,85,77,78,70,77,74,77,66,50,12,85,84,67,82,43,63,34,31,16,23,52,89,87,54,94,60,47,50,18,22,88,91,64,48,55,93,77,39,41,54,69,72,73,44,56,10,80,81,64,80,41,62,35,32,18,19,61,74,92,50,100,76,46,64,43,45,17,20,94,91,62,48,56,91,78,40,39,46,70,76,71,49,52,12,82,86,67,80,43,65,34,31,19,22,52,89,87,55,95,62,43,48,17,21,87,94,68,48,57,89,81,41,42,53,68,70,69,53,50,11,85,86,66,81,43,66,34,41,18,21,53,84,88,49,92,61,39,46,17,20,91,91,66,52,55,93,77,41,41,74,48,68,83,83,128

Nearest PDB structures (foldseek):
  2yhn-assembly1_B  TM=4.848E-01  e=2.942E+00  Homo sapiens
  5mnj-assembly1_C  TM=4.523E-01  e=6.116E+00  Homo sapiens

pLDDT: mean 78.38, std 17.1, range [27.0, 93.12]

Foldseek 3Di:
DDDDDDDDDDDDPPDDPPPVVPQQAAPVRPHRFQWDAVPDPDGRHHPVRHDPRIDRNNQDAAPVRPHHFQKAAPDDPPGHRRHHPVPHDPRIARNPQGDAPVRDHGFQKDAQPDPDGRHHPVGDDPRIDRPNQAAAPVRPDAFFKDAVPGQGGRHHPVGDDPRIDGRDNDD